Protein AF-A0A2V6ZJ08-F1 (afdb_monomer)

Nearest PDB structures (foldseek):
  6grl-assembly1_A  TM=8.394E-01  e=3.268E+00  Saccharomonospora xinjiangensis XJ-54
  3zgy-assembly2_B  TM=8.926E-01  e=7.699E+00  Streptomyces kanamyceticus
  3zgy-assembly2_A  TM=8.917E-01  e=9.835E+00  Streptomyces kanamyceticus

Sequence (82 aa):
MKVGFIGLGHMGAGMAANLLRAGHNDIRLTLAAADDLRVPMPVASLLRDRFLTLLAQGGEALDWSGIGQLAARDAGQVDRLR

Secondary structure (DSSP, 8-state):
-----S---HHHHHHHHHHHHHHHHHHHHHHHHHHHTT---HHHHHHHHHHHHHHHTTGGGS-TTHHHHHHHHHTT------

Structure (mmCIF, N/CA/C/O backbone):
data_AF-A0A2V6ZJ08-F1
#
_entry.id   AF-A0A2V6ZJ08-F1
#
loop_
_atom_site.group_PDB
_atom_site.id
_atom_site.type_symbol
_atom_site.label_atom_id
_atom_site.label_alt_id
_atom_site.label_comp_id
_atom_site.label_asym_id
_atom_site.label_entity_id
_atom_site.label_seq_id
_atom_site.pdbx_PDB_ins_code
_atom_site.Cartn_x
_atom_site.Cartn_y
_atom_site.Cartn_z
_atom_site.occupancy
_atom_site.B_iso_or_equiv
_atom_site.auth_seq_id
_atom_site.auth_comp_id
_atom_site.auth_asym_id
_atom_site.auth_atom_id
_atom_site.pdbx_PDB_model_num
ATOM 1 N N . MET A 1 1 ? -1.809 -0.356 21.376 1.00 31.06 1 MET A N 1
ATOM 2 C CA . MET A 1 1 ? -0.892 0.735 20.983 1.00 31.06 1 MET A CA 1
ATOM 3 C C . MET A 1 1 ? -1.690 1.693 20.104 1.00 31.06 1 MET A C 1
ATOM 5 O O . MET A 1 1 ? -2.124 1.275 19.042 1.00 31.06 1 MET A O 1
ATOM 9 N N . LYS A 1 2 ? -2.020 2.901 20.586 1.00 33.25 2 LYS A N 1
ATOM 10 C CA . LYS A 1 2 ? -2.818 3.881 19.825 1.00 33.25 2 LYS A CA 1
ATOM 11 C C . LYS A 1 2 ? -1.878 4.671 18.915 1.00 33.25 2 LYS A C 1
ATOM 13 O O . LYS A 1 2 ? -1.279 5.642 19.359 1.00 33.25 2 LYS A O 1
ATOM 18 N N . VAL A 1 3 ? -1.719 4.229 17.670 1.00 47.91 3 VAL A N 1
ATOM 19 C CA . VAL A 1 3 ? -1.098 5.054 16.626 1.00 47.91 3 VAL A CA 1
ATOM 20 C C . VAL A 1 3 ? -2.205 5.941 16.063 1.00 47.91 3 VAL A C 1
ATOM 22 O O . VAL A 1 3 ? -2.905 5.564 15.133 1.00 47.91 3 VAL A O 1
ATOM 25 N N . GLY A 1 4 ? -2.446 7.070 16.723 1.00 46.53 4 GLY A N 1
ATOM 26 C CA . GLY A 1 4 ? -3.273 8.151 16.199 1.00 46.53 4 GLY A CA 1
ATOM 27 C C . GLY A 1 4 ? -2.379 9.370 16.088 1.00 46.53 4 GLY A C 1
ATOM 28 O O . GLY A 1 4 ? -2.009 9.939 17.116 1.00 46.53 4 GLY A O 1
ATOM 29 N N . PHE A 1 5 ? -1.960 9.719 14.872 1.00 55.31 5 PHE A N 1
ATOM 30 C CA . PHE A 1 5 ? -1.172 10.925 14.680 1.00 55.31 5 PHE A CA 1
ATOM 31 C C . PHE A 1 5 ? -2.053 12.164 14.883 1.00 55.31 5 PHE A C 1
ATOM 33 O O . PHE A 1 5 ? -3.106 12.357 14.285 1.00 55.31 5 PHE A O 1
ATOM 40 N N . ILE A 1 6 ? -1.580 12.925 15.859 1.00 51.53 6 ILE A N 1
ATOM 41 C CA . ILE A 1 6 ? -1.834 14.295 16.281 1.00 51.53 6 ILE A CA 1
ATOM 42 C C . ILE A 1 6 ? -2.549 15.179 15.246 1.00 51.53 6 ILE A C 1
ATOM 44 O O . ILE A 1 6 ? -2.012 15.494 14.191 1.00 51.53 6 ILE A O 1
ATOM 48 N N . GLY A 1 7 ? -3.691 15.718 15.680 1.00 52.59 7 GLY A N 1
ATOM 49 C CA . GLY A 1 7 ? -4.008 17.133 15.488 1.00 52.59 7 GLY A CA 1
ATOM 50 C C . GLY A 1 7 ? -4.371 17.543 14.073 1.00 52.59 7 GLY A C 1
ATOM 51 O O . GLY A 1 7 ? -3.626 18.261 13.423 1.00 52.59 7 GLY A O 1
ATOM 52 N N . LEU A 1 8 ? -5.568 17.183 13.634 1.00 49.56 8 LEU A N 1
ATOM 53 C CA . LEU A 1 8 ? -6.123 17.677 12.389 1.00 49.56 8 LEU A CA 1
ATOM 54 C C . LEU A 1 8 ? -7.601 17.968 12.645 1.00 49.56 8 LEU A C 1
ATOM 56 O O . LEU A 1 8 ? -8.464 17.119 12.460 1.00 49.56 8 LEU A O 1
ATOM 60 N N . GLY A 1 9 ? -7.903 19.180 13.119 1.00 56.94 9 GLY A N 1
ATOM 61 C CA . GLY A 1 9 ? -9.267 19.709 13.028 1.00 56.94 9 GLY A CA 1
ATOM 62 C C . GLY A 1 9 ? -9.743 19.747 11.564 1.00 56.94 9 GLY A C 1
ATOM 63 O O . GLY A 1 9 ? -9.099 19.203 10.669 1.00 56.94 9 GLY A O 1
ATOM 64 N N . HIS A 1 10 ? -10.831 20.457 11.266 1.00 54.56 10 HIS A N 1
ATOM 65 C CA . HIS A 1 10 ? -11.408 20.520 9.909 1.00 54.56 10 HIS A CA 1
ATOM 66 C C . HIS A 1 10 ? -10.396 20.817 8.770 1.00 54.56 10 HIS A C 1
ATOM 68 O O . HIS A 1 10 ? -10.564 20.323 7.660 1.00 54.56 10 HIS A O 1
ATOM 74 N N . MET A 1 11 ? -9.324 21.580 9.036 1.00 60.59 11 M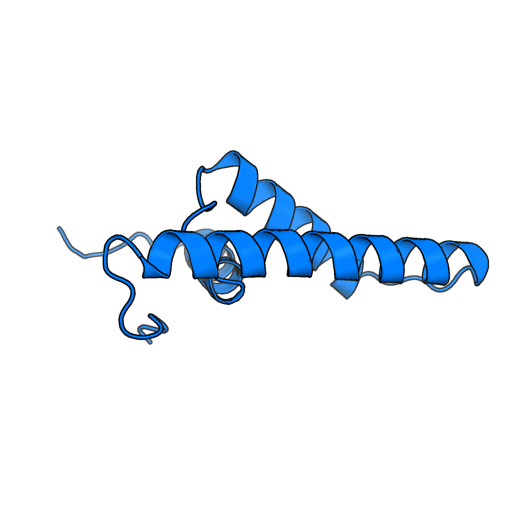ET A N 1
ATOM 75 C CA . MET A 1 11 ? -8.257 21.871 8.059 1.00 60.59 11 MET A CA 1
ATOM 76 C C . MET A 1 11 ? -7.284 20.710 7.828 1.00 60.59 11 MET A C 1
ATOM 78 O O . MET A 1 11 ? -6.732 20.560 6.741 1.00 60.59 11 MET A O 1
ATOM 82 N N . GLY A 1 12 ? -7.056 19.882 8.838 1.00 62.19 12 GLY A N 1
ATOM 83 C CA . GLY A 1 12 ? -6.075 18.821 8.748 1.00 62.19 12 GLY A CA 1
ATOM 84 C C . GLY A 1 12 ? -6.585 17.566 8.039 1.00 62.19 12 GLY A C 1
ATOM 85 O O . GLY A 1 12 ? -5.821 16.912 7.336 1.00 62.19 12 GLY A O 1
ATOM 86 N N . ALA A 1 13 ? -7.890 17.293 8.114 1.00 65.38 13 ALA A N 1
ATOM 87 C CA . ALA A 1 13 ? -8.529 16.225 7.345 1.00 65.38 13 ALA A CA 1
ATOM 88 C C . ALA 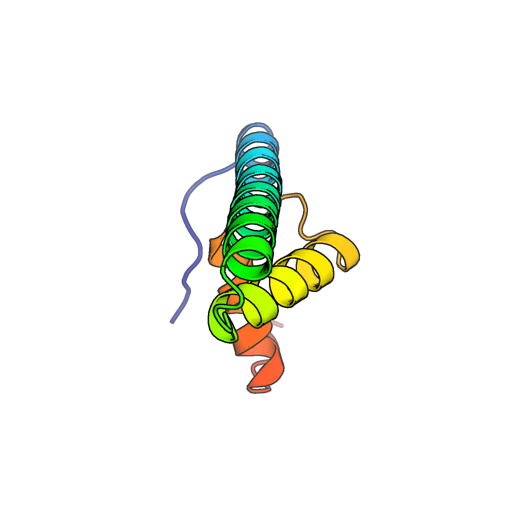A 1 13 ? -8.225 16.331 5.834 1.00 65.38 13 ALA A C 1
ATOM 90 O O . ALA A 1 13 ? -7.971 15.324 5.177 1.00 65.38 13 ALA A O 1
ATOM 91 N N . GLY A 1 14 ? -8.158 17.555 5.292 1.00 65.94 14 GLY A N 1
ATOM 92 C CA . GLY A 1 14 ? -7.779 17.785 3.894 1.00 65.94 14 GLY A CA 1
ATOM 93 C C . GLY A 1 14 ? -6.308 17.472 3.588 1.00 65.94 14 GLY A C 1
ATOM 94 O O . GLY A 1 14 ? -5.987 16.999 2.499 1.00 65.94 14 GLY A O 1
ATOM 95 N N . MET A 1 15 ? -5.396 17.691 4.540 1.00 71.44 15 MET A N 1
ATOM 96 C CA . MET A 1 15 ? -3.987 17.307 4.394 1.00 71.44 15 MET A CA 1
ATOM 97 C C . MET A 1 15 ? -3.828 15.785 4.434 1.00 71.44 15 MET A C 1
ATOM 99 O O . MET A 1 15 ? -3.143 15.226 3.582 1.00 71.44 15 MET A O 1
ATOM 103 N N . ALA A 1 16 ? -4.509 15.120 5.365 1.00 68.94 16 ALA A N 1
ATOM 104 C CA . ALA A 1 16 ? -4.532 13.666 5.470 1.00 68.94 16 ALA A CA 1
ATOM 105 C C . ALA A 1 16 ? -5.050 13.005 4.178 1.00 68.94 16 ALA A C 1
ATOM 107 O O . ALA A 1 16 ? -4.392 12.111 3.645 1.00 68.94 16 ALA A O 1
ATOM 108 N N . ALA A 1 17 ? -6.123 13.548 3.592 1.00 70.19 17 ALA A N 1
ATOM 109 C CA . ALA A 1 17 ? -6.639 13.122 2.290 1.00 70.19 17 ALA A CA 1
ATOM 110 C C . ALA A 1 17 ? -5.638 13.265 1.151 1.00 70.19 17 ALA A C 1
ATOM 112 O O . ALA A 1 17 ? -5.456 12.358 0.332 1.00 70.19 17 ALA A O 1
ATOM 113 N N . ASN A 1 18 ? -4.957 14.408 1.104 1.00 77.88 18 ASN A N 1
ATOM 114 C CA . ASN A 1 18 ? -3.939 14.653 0.097 1.00 77.88 18 ASN A CA 1
ATOM 115 C C . ASN A 1 18 ? -2.757 13.701 0.236 1.00 77.88 18 ASN A C 1
ATOM 117 O O . ASN A 1 18 ? -2.271 13.208 -0.782 1.00 77.88 18 ASN A O 1
ATOM 121 N N . LEU A 1 19 ? -2.340 13.402 1.468 1.00 78.19 19 LEU A N 1
ATOM 122 C CA . LEU A 1 19 ? -1.327 12.392 1.718 1.00 78.19 19 LEU A CA 1
ATOM 123 C C . LEU A 1 19 ? -1.826 11.046 1.204 1.00 78.19 19 LEU A C 1
ATOM 125 O O . LEU A 1 19 ? -1.206 10.513 0.291 1.00 78.19 19 LEU A O 1
ATOM 129 N N . LEU A 1 20 ? -2.950 10.513 1.688 1.00 79.56 20 LEU A N 1
ATOM 130 C CA . LEU A 1 20 ? -3.456 9.192 1.287 1.00 79.56 20 LEU A CA 1
ATOM 131 C C . LEU A 1 20 ? -3.505 8.994 -0.233 1.00 79.56 20 LEU A C 1
ATOM 133 O O . LEU A 1 20 ? -3.034 7.980 -0.752 1.00 79.56 20 LEU A O 1
ATOM 137 N N . ARG A 1 21 ? -4.013 9.998 -0.952 1.00 79.62 21 ARG A N 1
ATOM 138 C CA . ARG A 1 21 ? -4.071 9.997 -2.415 1.00 79.62 21 ARG A CA 1
ATOM 139 C C . ARG A 1 21 ? -2.680 10.018 -3.058 1.00 79.62 21 ARG A C 1
ATOM 141 O O . ARG A 1 21 ? -2.463 9.288 -4.024 1.00 79.62 21 ARG A O 1
ATOM 148 N N . ALA A 1 22 ? -1.746 10.816 -2.535 1.00 83.75 22 ALA A N 1
ATOM 149 C CA . ALA A 1 22 ? -0.359 10.830 -3.003 1.00 83.75 22 ALA A CA 1
ATOM 150 C C . ALA A 1 22 ? 0.316 9.460 -2.811 1.00 83.75 22 ALA A C 1
ATOM 152 O O . ALA A 1 22 ? 0.906 8.935 -3.748 1.00 83.75 22 ALA A O 1
ATOM 153 N N . GLY A 1 23 ? 0.121 8.815 -1.658 1.00 84.44 23 GLY A N 1
ATOM 154 C CA . GLY A 1 23 ? 0.704 7.495 -1.378 1.00 84.44 23 GLY A CA 1
ATOM 155 C C . GLY A 1 23 ? 0.168 6.387 -2.267 1.00 84.44 23 GLY A C 1
ATOM 156 O O . GLY A 1 23 ? 0.932 5.556 -2.758 1.00 84.44 23 GLY A O 1
ATOM 157 N N . HIS A 1 24 ? -1.138 6.407 -2.544 1.00 89.44 24 HIS A N 1
ATOM 158 C CA . HIS A 1 24 ? -1.722 5.490 -3.516 1.00 89.44 24 HIS A CA 1
ATOM 159 C C . HIS A 1 24 ? -1.109 5.676 -4.915 1.00 89.44 24 HIS A C 1
ATOM 161 O O . HIS A 1 24 ? -0.797 4.693 -5.592 1.00 89.44 24 HIS A O 1
ATOM 167 N N . ASN A 1 25 ? -0.900 6.928 -5.336 1.00 91.12 25 ASN A N 1
ATOM 168 C CA . ASN A 1 25 ? -0.291 7.247 -6.624 1.00 91.12 25 ASN A CA 1
ATOM 169 C C . ASN A 1 25 ? 1.174 6.784 -6.715 1.00 91.12 25 ASN A C 1
ATOM 171 O O . ASN A 1 25 ? 1.549 6.149 -7.699 1.00 91.12 25 ASN A O 1
ATOM 175 N N . ASP A 1 26 ? 1.981 7.025 -5.683 1.00 93.25 26 ASP A N 1
ATOM 176 C CA . ASP A 1 26 ? 3.400 6.643 -5.672 1.00 93.25 26 ASP A CA 1
ATOM 177 C C . ASP A 1 26 ? 3.583 5.120 -5.764 1.00 93.25 26 ASP A C 1
ATOM 179 O O . ASP A 1 26 ? 4.456 4.619 -6.480 1.00 93.25 26 ASP A O 1
ATOM 183 N N . ILE A 1 27 ? 2.701 4.353 -5.115 1.00 94.69 27 ILE A N 1
ATOM 184 C CA . ILE A 1 27 ? 2.690 2.891 -5.236 1.00 94.69 27 ILE A CA 1
ATOM 185 C C . ILE A 1 27 ? 2.277 2.448 -6.638 1.00 94.69 27 ILE A C 1
ATOM 187 O O . ILE A 1 27 ? 2.854 1.496 -7.165 1.00 94.69 27 ILE A O 1
ATOM 191 N N . ARG A 1 28 ? 1.313 3.126 -7.276 1.00 95.81 28 ARG A N 1
ATOM 192 C CA . ARG A 1 28 ? 0.951 2.833 -8.670 1.00 95.81 28 ARG A CA 1
ATOM 193 C C . ARG A 1 28 ? 2.119 3.062 -9.622 1.00 95.81 28 ARG A C 1
ATOM 195 O O . ARG A 1 28 ? 2.345 2.212 -10.480 1.00 95.81 28 ARG A O 1
ATOM 202 N N . LEU A 1 29 ? 2.855 4.159 -9.455 1.00 97.00 29 LEU A N 1
ATOM 203 C CA . LEU A 1 29 ? 4.051 4.447 -10.250 1.00 97.00 29 LEU A CA 1
ATOM 204 C C . LEU A 1 29 ? 5.148 3.404 -10.014 1.00 97.00 29 LEU A C 1
ATOM 206 O O . LEU A 1 29 ? 5.720 2.890 -10.970 1.00 97.00 29 LEU A O 1
ATOM 210 N N . THR A 1 30 ? 5.383 3.028 -8.755 1.00 97.25 30 THR A N 1
ATOM 211 C CA . THR A 1 30 ? 6.356 1.984 -8.394 1.00 97.25 30 THR A CA 1
ATOM 212 C C . THR A 1 30 ? 6.011 0.643 -9.041 1.00 97.25 30 THR A C 1
ATOM 214 O O . THR A 1 30 ? 6.883 -0.029 -9.584 1.00 97.25 30 THR A O 1
ATOM 217 N N . LEU A 1 31 ? 4.736 0.248 -9.002 1.00 97.81 31 LEU A N 1
ATOM 218 C CA . LEU A 1 31 ? 4.273 -1.001 -9.605 1.00 97.81 31 LEU A CA 1
ATOM 219 C C . LEU A 1 31 ? 4.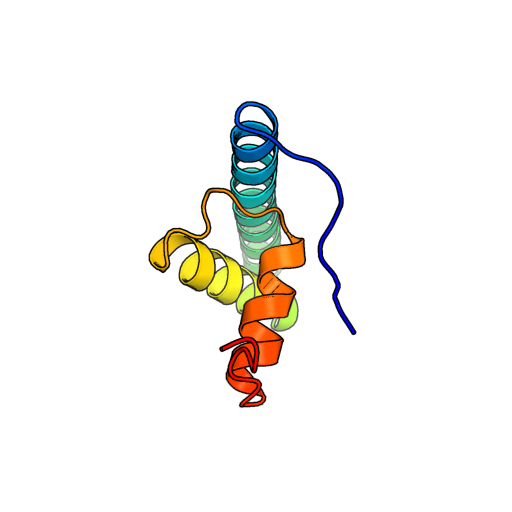368 -0.984 -11.132 1.00 97.81 31 LEU A C 1
ATOM 221 O O . LEU A 1 31 ? 4.738 -2.001 -11.705 1.00 97.81 31 LEU A O 1
ATOM 225 N N . ALA A 1 32 ? 4.071 0.147 -11.775 1.00 97.62 32 ALA A N 1
ATOM 226 C CA . ALA A 1 32 ? 4.229 0.293 -13.221 1.00 97.62 32 ALA A CA 1
ATOM 227 C C . ALA A 1 32 ? 5.702 0.144 -13.639 1.00 97.62 32 ALA A C 1
ATOM 229 O O . ALA A 1 32 ? 6.014 -0.656 -14.512 1.00 97.62 32 ALA A O 1
ATOM 230 N N . ALA A 1 33 ? 6.618 0.825 -12.942 1.00 97.62 33 ALA A N 1
ATOM 231 C CA . ALA A 1 33 ? 8.051 0.699 -13.203 1.00 97.62 33 ALA A CA 1
ATOM 232 C C . ALA A 1 33 ? 8.581 -0.726 -12.943 1.00 97.62 33 ALA A C 1
ATOM 234 O O . ALA A 1 33 ? 9.481 -1.201 -13.633 1.00 97.62 33 ALA A O 1
ATOM 235 N N . ALA A 1 34 ? 8.033 -1.423 -11.944 1.00 97.75 34 ALA A N 1
ATOM 236 C CA . ALA A 1 34 ? 8.400 -2.805 -11.657 1.00 97.75 34 ALA A CA 1
ATOM 237 C C . ALA A 1 34 ? 7.904 -3.783 -12.736 1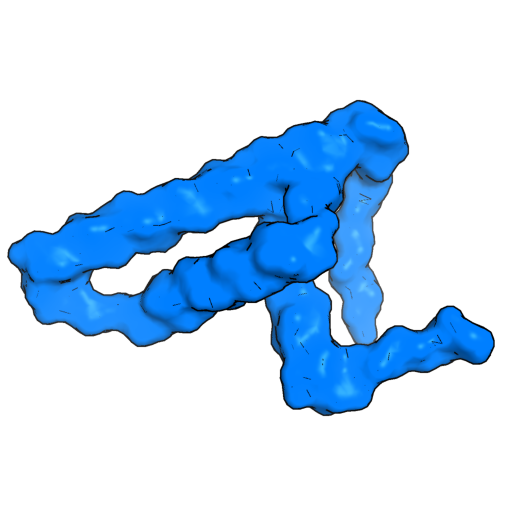.00 97.75 34 ALA A C 1
ATOM 239 O O . ALA A 1 34 ? 8.609 -4.745 -13.037 1.00 97.75 34 ALA A O 1
ATOM 240 N N . ASP A 1 35 ? 6.733 -3.528 -13.329 1.00 97.94 35 ASP A N 1
ATOM 241 C CA . ASP A 1 35 ? 6.181 -4.323 -14.433 1.00 97.94 35 ASP A CA 1
ATOM 242 C C . ASP A 1 35 ? 7.073 -4.243 -15.682 1.00 97.94 35 ASP A C 1
ATOM 244 O O . ASP A 1 35 ? 7.446 -5.280 -16.236 1.00 97.94 35 ASP A O 1
ATOM 248 N N . ASP A 1 36 ? 7.545 -3.038 -16.031 1.00 98.38 36 ASP A N 1
ATOM 249 C CA . ASP A 1 36 ? 8.497 -2.815 -17.134 1.00 98.38 36 ASP A CA 1
ATOM 250 C C . ASP A 1 36 ? 9.787 -3.640 -16.972 1.00 98.38 36 ASP A C 1
ATOM 252 O O . ASP A 1 36 ? 10.362 -4.136 -17.945 1.00 98.38 36 ASP A O 1
ATOM 256 N N . LEU A 1 37 ? 10.234 -3.824 -15.726 1.00 98.25 37 LEU A N 1
ATOM 257 C CA . LEU A 1 37 ? 11.437 -4.582 -15.376 1.00 98.25 37 LEU A CA 1
ATOM 258 C C . LEU A 1 37 ? 11.157 -6.050 -15.018 1.00 98.25 37 LEU A C 1
ATOM 260 O O . LEU A 1 37 ? 12.093 -6.790 -14.709 1.00 98.25 37 LEU A O 1
ATOM 264 N N . ARG A 1 38 ? 9.890 -6.485 -15.051 1.00 97.00 38 ARG A N 1
ATOM 265 C CA . ARG A 1 38 ? 9.433 -7.818 -14.619 1.00 97.00 38 ARG A CA 1
ATOM 266 C C . ARG A 1 38 ? 9.877 -8.183 -13.196 1.00 97.00 38 ARG A C 1
ATOM 268 O O . ARG A 1 38 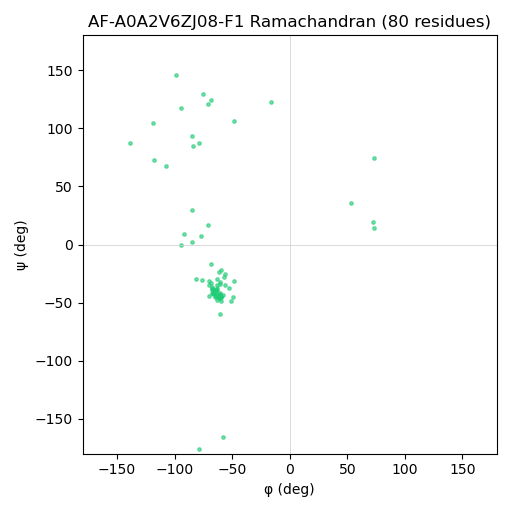? 10.175 -9.343 -12.906 1.00 97.00 38 ARG A O 1
ATOM 275 N N . VAL A 1 39 ? 9.922 -7.199 -12.300 1.00 98.25 39 VAL A N 1
ATOM 276 C CA . VAL A 1 39 ? 10.295 -7.390 -10.894 1.00 98.25 39 VAL A CA 1
ATOM 277 C C . VAL A 1 39 ? 9.028 -7.592 -10.059 1.00 98.25 39 VAL A C 1
ATOM 279 O O . VAL A 1 39 ? 8.202 -6.684 -9.965 1.00 98.25 39 VAL A O 1
ATOM 282 N N . PRO A 1 40 ? 8.842 -8.753 -9.409 1.00 96.38 40 PRO A N 1
ATOM 283 C CA . PRO A 1 40 ? 7.681 -8.966 -8.559 1.00 96.38 40 PRO A CA 1
ATOM 284 C C . PRO A 1 40 ? 7.760 -8.085 -7.306 1.00 96.38 40 PRO A C 1
ATOM 286 O O . PRO A 1 40 ? 8.708 -8.171 -6.528 1.00 96.38 40 PRO A O 1
ATOM 289 N N . MET A 1 41 ? 6.719 -7.280 -7.075 1.00 97.81 41 MET A N 1
ATOM 290 C CA . MET A 1 41 ? 6.610 -6.384 -5.916 1.00 97.81 41 MET A CA 1
ATOM 291 C C . MET A 1 41 ? 5.400 -6.753 -5.038 1.00 97.81 41 MET A C 1
ATOM 293 O O . MET A 1 41 ? 4.388 -6.039 -5.032 1.00 97.81 41 MET A O 1
ATOM 297 N N . PRO A 1 42 ? 5.461 -7.870 -4.283 1.00 96.69 42 PRO A N 1
ATOM 298 C CA . PRO A 1 42 ? 4.323 -8.369 -3.505 1.00 96.69 42 PRO A CA 1
ATOM 299 C C . PRO A 1 42 ? 3.902 -7.405 -2.388 1.00 96.69 42 PRO A C 1
ATOM 301 O O . PRO A 1 42 ? 2.712 -7.184 -2.184 1.00 96.69 42 PRO A O 1
ATOM 304 N N . VAL A 1 43 ? 4.862 -6.764 -1.712 1.00 95.88 43 VAL A N 1
ATOM 305 C CA . VAL A 1 43 ? 4.570 -5.789 -0.646 1.00 95.88 43 VAL A CA 1
ATOM 306 C C . VAL A 1 43 ? 3.913 -4.528 -1.215 1.00 95.88 43 VAL A C 1
ATOM 308 O O . VAL A 1 43 ? 2.934 -4.045 -0.653 1.00 95.88 43 VAL A O 1
ATOM 311 N N . ALA A 1 44 ? 4.385 -4.018 -2.356 1.00 94.75 44 ALA A N 1
ATOM 312 C CA . ALA A 1 44 ? 3.768 -2.856 -3.001 1.00 94.75 44 ALA A CA 1
ATOM 313 C C . ALA A 1 44 ? 2.357 -3.174 -3.523 1.00 94.75 44 ALA A C 1
ATOM 315 O O . ALA A 1 44 ? 1.451 -2.354 -3.390 1.00 94.75 44 ALA A O 1
ATOM 316 N N . SER A 1 45 ? 2.147 -4.382 -4.057 1.00 96.06 45 SER A N 1
ATOM 317 C CA . SER A 1 45 ? 0.822 -4.850 -4.487 1.00 96.06 45 SER A CA 1
ATOM 318 C C . SER A 1 45 ? -0.148 -4.930 -3.311 1.00 96.06 45 SER A C 1
ATOM 320 O O . SER A 1 45 ? -1.261 -4.420 -3.403 1.00 96.06 45 SER A O 1
ATOM 322 N N . LEU A 1 46 ? 0.304 -5.475 -2.177 1.00 94.81 46 LEU A N 1
ATOM 323 C CA . LEU A 1 46 ? -0.479 -5.489 -0.946 1.00 94.81 46 LEU A CA 1
ATOM 324 C C . LEU A 1 46 ? -0.828 -4.066 -0.498 1.00 94.81 46 LEU A C 1
ATOM 326 O O . LEU A 1 46 ? -1.989 -3.786 -0.213 1.00 94.81 46 LEU A O 1
ATOM 330 N N . LEU A 1 47 ? 0.148 -3.153 -0.455 1.00 92.62 47 LEU A N 1
ATOM 331 C CA . LEU A 1 47 ? -0.096 -1.769 -0.046 1.00 92.62 47 LEU A CA 1
ATOM 332 C C . LEU A 1 47 ? -1.114 -1.082 -0.962 1.00 92.62 47 LEU A C 1
ATOM 334 O O . LEU A 1 47 ? -2.040 -0.459 -0.449 1.00 92.62 47 LEU A O 1
ATOM 338 N N . ARG A 1 48 ? -1.009 -1.247 -2.288 1.00 93.56 48 ARG A N 1
ATOM 339 C CA . ARG A 1 48 ? -1.994 -0.729 -3.255 1.00 93.56 48 ARG A CA 1
ATOM 340 C C . ARG A 1 48 ? -3.413 -1.145 -2.870 1.00 93.56 48 ARG A C 1
ATOM 342 O O . ARG A 1 48 ? -4.300 -0.294 -2.814 1.00 93.56 48 ARG A O 1
ATOM 349 N N . ASP A 1 49 ? -3.612 -2.425 -2.574 1.00 93.69 49 ASP A N 1
ATOM 350 C CA . ASP A 1 49 ? -4.929 -2.974 -2.256 1.00 93.69 49 ASP A CA 1
ATOM 351 C C . ASP A 1 49 ? -5.432 -2.476 -0.884 1.00 93.69 49 ASP A C 1
ATOM 353 O O . ASP A 1 49 ? -6.627 -2.217 -0.707 1.00 93.69 49 ASP A O 1
ATOM 357 N N . ARG A 1 50 ? -4.525 -2.227 0.073 1.00 91.31 50 ARG A N 1
ATOM 358 C CA . ARG A 1 50 ? -4.854 -1.582 1.358 1.00 91.31 50 ARG A CA 1
ATOM 359 C C . ARG A 1 50 ? -5.283 -0.125 1.192 1.00 91.31 50 ARG A C 1
ATOM 361 O O . ARG A 1 50 ? -6.273 0.268 1.804 1.00 91.31 50 ARG A O 1
ATOM 368 N N . PHE A 1 51 ? -4.603 0.650 0.344 1.00 89.94 51 PHE A N 1
ATOM 369 C CA . PHE A 1 51 ? -5.022 2.015 0.003 1.00 89.94 51 PHE A CA 1
ATOM 370 C C . PHE A 1 51 ? -6.413 2.023 -0.646 1.00 89.94 51 PHE A C 1
ATOM 372 O O . PHE A 1 51 ? -7.269 2.800 -0.229 1.00 89.94 51 PHE A O 1
ATOM 379 N N . LEU A 1 52 ? -6.673 1.126 -1.606 1.00 89.88 52 LEU A N 1
ATOM 380 C CA . LEU A 1 52 ? -7.992 1.005 -2.243 1.00 89.88 52 LEU A CA 1
ATOM 381 C C . LEU A 1 52 ? -9.089 0.645 -1.239 1.00 89.88 52 LEU A C 1
ATOM 38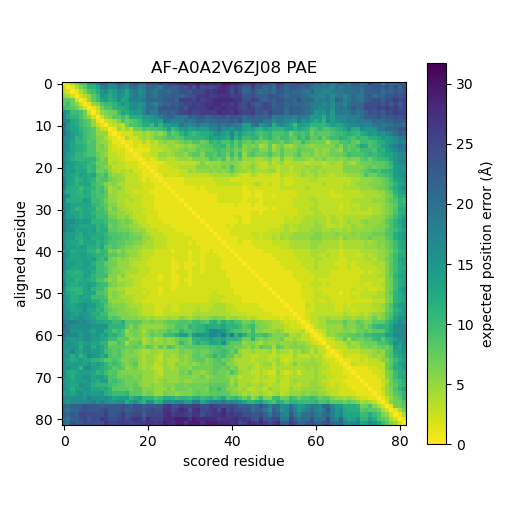3 O O . LEU A 1 52 ? -10.161 1.243 -1.259 1.00 89.88 52 LEU A O 1
ATOM 387 N N . THR A 1 53 ? -8.810 -0.291 -0.332 1.00 89.88 53 THR A N 1
ATOM 388 C CA . THR A 1 53 ? -9.755 -0.677 0.726 1.00 89.88 53 THR 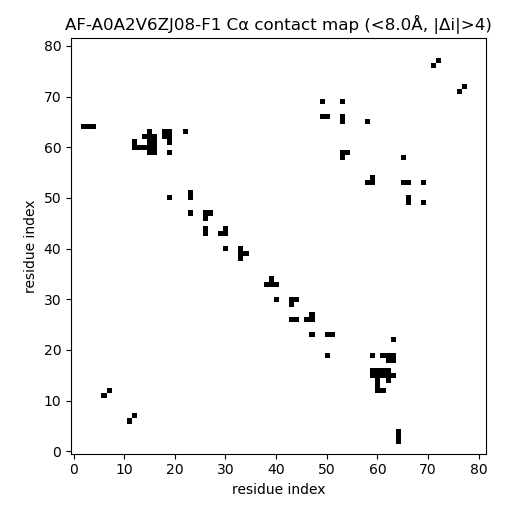A CA 1
ATOM 389 C C . THR A 1 53 ? -10.070 0.500 1.648 1.00 89.88 53 THR A C 1
ATOM 391 O O . THR A 1 53 ? -11.228 0.717 1.995 1.00 89.88 53 THR A O 1
ATOM 394 N N . LEU A 1 54 ? -9.056 1.280 2.031 1.00 85.56 54 LEU A N 1
ATOM 395 C CA . LEU A 1 54 ? -9.237 2.431 2.911 1.00 85.56 54 LEU A CA 1
ATOM 396 C C . LEU A 1 54 ? -10.049 3.545 2.235 1.00 85.56 54 LEU A C 1
ATOM 398 O O . LEU A 1 54 ? -10.952 4.099 2.859 1.00 85.56 54 LEU A O 1
ATOM 402 N N . LEU A 1 55 ? -9.785 3.818 0.953 1.00 83.69 55 LEU A N 1
ATOM 403 C CA . LEU A 1 55 ? -10.564 4.759 0.143 1.00 83.69 55 LEU A CA 1
ATOM 404 C C . LEU A 1 55 ? -12.025 4.306 0.006 1.00 83.69 55 LEU A C 1
ATOM 406 O O . LEU A 1 55 ? -12.935 5.088 0.260 1.00 83.69 55 LEU A O 1
ATOM 410 N N . ALA A 1 56 ? -12.261 3.025 -0.296 1.00 86.81 56 ALA A N 1
ATOM 411 C CA . ALA A 1 56 ? -13.610 2.464 -0.410 1.00 86.81 56 ALA A CA 1
ATOM 412 C C . ALA A 1 56 ? -14.418 2.542 0.901 1.00 86.81 56 ALA A C 1
ATOM 414 O O . ALA A 1 56 ? -15.645 2.543 0.874 1.00 86.81 56 ALA A O 1
ATOM 415 N N . GLN A 1 57 ? -13.741 2.615 2.049 1.00 84.00 57 GLN A N 1
ATOM 416 C CA . GLN A 1 57 ? -14.357 2.730 3.374 1.00 84.00 57 GLN A CA 1
ATOM 417 C C . GLN A 1 57 ? -14.544 4.184 3.838 1.00 84.00 57 GLN A C 1
ATOM 419 O O . GLN A 1 57 ? -14.870 4.410 5.003 1.00 84.00 57 GLN A O 1
ATOM 424 N N . GLY A 1 58 ? -14.323 5.175 2.967 1.00 79.56 58 GLY A N 1
ATOM 425 C CA . GLY A 1 58 ? -14.424 6.590 3.330 1.00 79.56 58 GLY A CA 1
ATOM 426 C C . GLY A 1 58 ? -13.276 7.070 4.222 1.00 79.56 58 GLY A C 1
ATOM 427 O O . GLY A 1 58 ? -13.381 8.109 4.870 1.00 79.56 58 GLY A O 1
ATOM 428 N N . GLY A 1 59 ? -12.156 6.340 4.249 1.00 74.56 59 GLY A N 1
ATOM 429 C CA . GLY A 1 59 ? -10.932 6.723 4.952 1.00 74.56 59 GLY A CA 1
ATOM 430 C C . GLY A 1 59 ? -10.186 7.883 4.296 1.00 74.56 59 GLY A C 1
ATOM 431 O O . GLY A 1 59 ? -9.021 8.094 4.602 1.00 74.56 59 GLY A O 1
ATOM 432 N N . GLU A 1 60 ? -10.837 8.635 3.409 1.00 71.50 60 GLU A N 1
ATOM 433 C CA . GLU A 1 60 ? -10.266 9.767 2.687 1.00 71.50 60 GLU A CA 1
ATOM 434 C C . GLU A 1 60 ? -9.718 10.831 3.635 1.00 71.50 60 GLU A C 1
ATOM 436 O O . GLU A 1 60 ? -8.767 11.493 3.286 1.00 71.50 60 GLU A O 1
ATOM 441 N N . ALA A 1 61 ? -10.242 10.975 4.853 1.00 68.56 61 ALA A N 1
ATOM 442 C CA . ALA A 1 61 ? -9.713 11.922 5.838 1.00 68.56 61 ALA A CA 1
ATOM 443 C C . ALA A 1 61 ? -8.526 11.385 6.667 1.00 68.56 61 ALA A C 1
ATOM 445 O O . ALA A 1 61 ? -8.071 12.070 7.583 1.00 68.56 61 ALA A O 1
ATOM 446 N N . LEU A 1 62 ? -8.055 10.161 6.408 1.00 72.12 62 LEU A N 1
ATOM 447 C CA . LEU A 1 62 ? -6.958 9.520 7.139 1.00 72.12 62 LEU A CA 1
ATOM 448 C C . LEU A 1 62 ? -5.643 9.665 6.372 1.00 72.12 62 LEU A C 1
ATOM 450 O O . LEU A 1 62 ? -5.625 9.644 5.148 1.00 72.12 62 LEU A O 1
ATOM 454 N N . ASP A 1 63 ? -4.532 9.794 7.095 1.00 73.44 63 ASP A N 1
ATOM 455 C CA . ASP A 1 63 ? -3.191 9.768 6.506 1.00 73.44 63 ASP A CA 1
ATOM 456 C C . ASP A 1 63 ? -2.742 8.317 6.193 1.00 73.44 63 ASP A C 1
ATOM 458 O O . ASP A 1 63 ? -3.490 7.352 6.383 1.00 73.44 63 ASP A O 1
ATOM 462 N N . TRP A 1 64 ? -1.498 8.127 5.726 1.00 73.12 64 TRP A N 1
ATOM 463 C CA . TRP A 1 64 ? -0.960 6.796 5.378 1.00 73.12 64 TRP A CA 1
ATOM 464 C C . TRP A 1 64 ? -0.957 5.813 6.560 1.00 73.12 64 TRP A C 1
ATOM 466 O O . TRP A 1 64 ? -0.974 4.599 6.347 1.00 73.12 64 TRP A O 1
ATOM 476 N N . SER A 1 65 ? -0.979 6.305 7.805 1.00 77.31 65 SER A N 1
ATOM 477 C CA . SER A 1 65 ? -1.067 5.460 9.000 1.00 77.31 65 SER A CA 1
ATOM 478 C C . SER A 1 65 ? -2.429 4.769 9.138 1.00 77.31 65 SER A C 1
ATOM 480 O O . SER A 1 65 ? -2.523 3.744 9.817 1.00 77.31 65 SER A O 1
ATOM 482 N N . GLY A 1 66 ? -3.461 5.235 8.420 1.00 77.75 66 GLY A N 1
ATOM 483 C CA . GLY A 1 66 ? -4.772 4.584 8.336 1.00 77.75 66 GLY A CA 1
ATOM 484 C C . GLY A 1 66 ? -4.709 3.128 7.856 1.00 77.75 66 GLY A C 1
ATOM 485 O O . GLY A 1 66 ? -5.532 2.309 8.261 1.00 77.75 66 GLY A O 1
ATOM 486 N N . ILE A 1 67 ? -3.677 2.748 7.094 1.00 81.25 67 ILE A N 1
ATOM 487 C CA . ILE A 1 67 ? -3.427 1.348 6.706 1.00 81.25 67 ILE A CA 1
ATOM 488 C C . ILE A 1 67 ? -3.213 0.451 7.933 1.00 81.25 67 ILE A C 1
ATOM 490 O O . ILE A 1 67 ? -3.653 -0.700 7.947 1.00 81.25 67 ILE A O 1
ATOM 494 N N . GLY A 1 68 ? -2.600 0.976 8.998 1.00 82.38 68 GLY A N 1
ATOM 495 C CA . GLY A 1 68 ? -2.416 0.251 10.255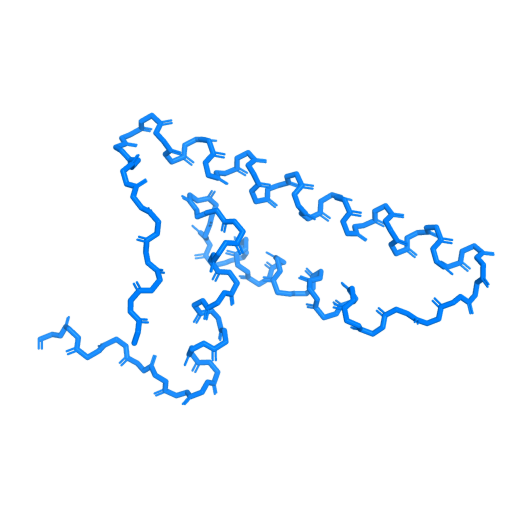 1.00 82.38 68 GLY A CA 1
ATOM 496 C C . GLY A 1 68 ? -3.738 -0.100 10.943 1.00 82.38 68 GLY A C 1
ATOM 497 O O . GLY A 1 68 ? -3.834 -1.145 11.585 1.00 82.38 68 GLY A O 1
ATOM 498 N N . GLN A 1 69 ? -4.788 0.710 10.759 1.00 79.81 69 GLN A N 1
ATOM 499 C CA . GLN A 1 69 ? -6.123 0.396 11.281 1.00 79.81 69 GLN A CA 1
ATOM 500 C C . GLN A 1 69 ? -6.723 -0.821 10.576 1.00 79.81 69 GLN A C 1
ATOM 502 O O . GLN A 1 69 ? -7.374 -1.641 11.218 1.00 79.81 69 GLN A O 1
ATOM 507 N N . LEU A 1 70 ? -6.481 -0.967 9.271 1.00 81.75 70 LEU A N 1
ATOM 508 C CA . LEU A 1 70 ? -6.938 -2.128 8.516 1.00 81.75 70 LEU A CA 1
ATOM 509 C C . LEU A 1 70 ? -6.223 -3.406 8.984 1.00 81.75 70 LEU A C 1
ATOM 511 O O . LEU A 1 70 ? -6.877 -4.421 9.194 1.00 81.75 70 LEU A O 1
ATOM 515 N N . ALA A 1 71 ? -4.921 -3.336 9.274 1.00 82.81 71 ALA A N 1
ATOM 516 C CA . ALA A 1 71 ? -4.195 -4.454 9.882 1.00 82.81 71 ALA A CA 1
ATOM 517 C C . ALA A 1 71 ? -4.719 -4.816 11.288 1.00 82.81 71 ALA A C 1
ATOM 519 O O . ALA A 1 71 ? -4.841 -5.993 11.621 1.00 82.81 71 ALA A O 1
ATOM 520 N N . ALA A 1 72 ? -5.070 -3.821 12.110 1.00 81.81 72 ALA A N 1
ATOM 521 C CA . ALA A 1 72 ? -5.664 -4.062 13.427 1.00 81.81 72 ALA A CA 1
ATOM 522 C C . ALA A 1 72 ? -7.046 -4.733 13.322 1.00 81.81 72 ALA A C 1
ATOM 524 O O . ALA A 1 72 ? -7.334 -5.675 14.064 1.00 81.81 72 ALA A O 1
ATOM 525 N N . ARG A 1 73 ? -7.877 -4.295 12.368 1.00 81.38 73 ARG A N 1
ATOM 526 C CA . ARG A 1 73 ? -9.180 -4.913 12.077 1.00 81.38 73 ARG A CA 1
ATOM 527 C C . ARG A 1 73 ? -9.030 -6.363 11.624 1.00 81.38 73 ARG A C 1
ATOM 529 O O . ARG A 1 73 ? -9.722 -7.223 12.161 1.00 81.38 73 ARG A O 1
ATOM 536 N N . ASP A 1 74 ? -8.104 -6.641 10.708 1.00 84.31 74 ASP A N 1
ATOM 537 C CA . ASP A 1 74 ? -7.821 -8.004 10.236 1.00 84.31 74 ASP A CA 1
ATOM 538 C C . ASP A 1 74 ? -7.356 -8.925 11.374 1.00 84.31 74 ASP A C 1
ATOM 540 O O . ASP A 1 74 ? -7.665 -10.114 11.383 1.00 84.31 74 ASP A O 1
ATOM 544 N N . ALA A 1 75 ? -6.661 -8.374 12.373 1.00 86.69 75 ALA A N 1
ATOM 545 C CA . ALA A 1 75 ? -6.263 -9.086 13.586 1.00 86.69 75 ALA A CA 1
ATOM 546 C C . ALA A 1 75 ? -7.411 -9.279 14.602 1.00 86.69 75 ALA A C 1
ATOM 548 O O . ALA A 1 75 ? -7.168 -9.703 15.734 1.00 86.69 75 ALA A O 1
ATOM 549 N N . GLY A 1 76 ? -8.654 -8.938 14.243 1.00 85.44 76 GLY A N 1
ATOM 550 C CA . GLY A 1 76 ? -9.821 -9.053 15.117 1.00 85.44 76 GLY A CA 1
ATOM 551 C C . GLY A 1 76 ? -9.876 -8.001 16.228 1.00 85.44 76 GLY A C 1
ATOM 552 O O . GLY A 1 76 ? -10.655 -8.148 17.173 1.00 85.44 76 GLY A O 1
ATOM 553 N N . GLN A 1 77 ? -9.072 -6.932 16.151 1.00 77.94 77 GLN A N 1
ATOM 554 C CA . GLN A 1 77 ? -9.166 -5.821 17.097 1.00 77.94 77 GLN A CA 1
ATOM 555 C C . GLN A 1 77 ? -10.352 -4.930 16.713 1.00 77.94 77 GLN A C 1
ATOM 557 O O . GLN A 1 77 ? -10.226 -3.962 15.967 1.00 77.94 77 GLN A O 1
ATOM 562 N N . VAL A 1 78 ? -11.531 -5.287 17.223 1.00 60.38 78 VAL A N 1
ATOM 563 C CA . VAL A 1 78 ? -12.717 -4.426 17.205 1.00 60.38 78 VAL A CA 1
ATOM 564 C C . VAL A 1 78 ? -12.519 -3.352 18.273 1.00 60.38 78 VAL A C 1
ATOM 566 O O . VAL A 1 78 ? -12.167 -3.677 19.409 1.00 60.38 78 VAL A O 1
ATOM 569 N N . ASP A 1 79 ? -12.704 -2.086 17.899 1.00 56.03 79 ASP A N 1
ATOM 570 C CA . ASP A 1 79 ? -12.591 -0.932 18.790 1.00 56.03 79 ASP A CA 1
ATOM 571 C C . ASP A 1 79 ? -13.384 -1.175 20.086 1.00 56.03 79 ASP A C 1
ATOM 573 O O . ASP A 1 79 ? -14.614 -1.193 20.096 1.00 56.03 79 ASP A O 1
ATOM 577 N N . ARG A 1 80 ? -12.670 -1.437 21.188 1.00 46.69 80 ARG A N 1
ATOM 578 C CA . ARG A 1 80 ? -13.252 -1.747 22.506 1.00 46.69 80 ARG A CA 1
ATOM 579 C C . ARG A 1 80 ? -13.593 -0.465 23.278 1.00 46.69 80 ARG A C 1
ATOM 581 O O . ARG A 1 80 ? -13.522 -0.440 24.501 1.00 46.69 80 ARG A O 1
ATOM 588 N N . LEU A 1 81 ? -13.911 0.609 22.563 1.00 45.84 81 LEU A N 1
ATOM 589 C CA . LEU A 1 81 ? -14.362 1.880 23.117 1.00 45.84 81 LEU A CA 1
ATOM 590 C C . LEU A 1 81 ? -15.862 2.037 22.838 1.00 45.84 81 LEU A C 1
ATOM 592 O O . LEU A 1 81 ? -16.293 2.873 22.048 1.00 45.84 81 LEU A O 1
ATOM 596 N N . ARG A 1 82 ? -16.654 1.186 23.489 1.00 39.28 82 ARG A N 1
ATOM 597 C CA . ARG A 1 82 ? -18.032 1.495 23.874 1.00 39.28 82 ARG A CA 1
ATOM 598 C C . ARG A 1 82 ? -18.105 1.465 25.388 1.00 39.28 82 ARG A C 1
ATOM 600 O O . ARG A 1 82 ? -17.484 0.541 25.960 1.00 39.28 82 ARG A O 1
#

pLDDT: mean 78.56, std 17.41, range [31.06, 98.38]

Mean predicted aligned error: 8.61 Å

Radius of gyration: 14.43 Å; Cα contacts (8 Å, |Δi|>4): 55; chains: 1; bounding box: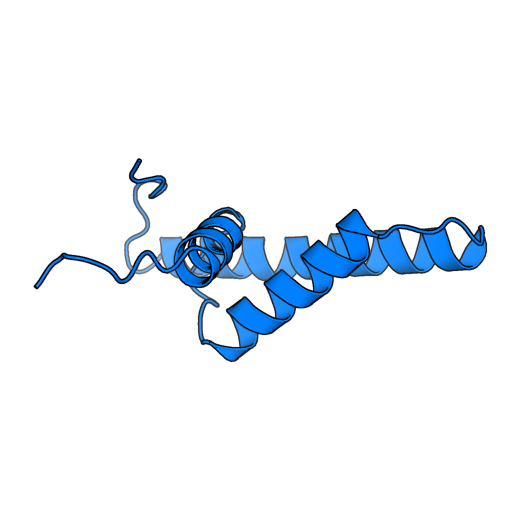 30×31×41 Å

Solvent-accessible surface area (backbone atoms only — not comparable to full-atom values): 4811 Å² total; per-residue (Å²): 134,89,90,70,88,78,87,52,63,88,74,33,29,58,52,20,26,51,44,32,54,49,56,45,48,54,42,51,53,51,52,52,57,25,57,79,69,70,49,89,54,68,68,54,52,50,50,46,54,44,47,51,53,38,50,76,68,66,41,48,54,32,38,73,67,52,51,55,55,54,54,38,45,75,71,66,54,67,84,83,83,121

Foldseek 3Di:
DDPDDDDDDPNLLQVQLVQLVVLLVVLVVVVVVCVVVVHDDPVSVVLNVLSVVCVVVVVSSHHSCVSVVVVCVVVVNDPPPD